Protein AF-A0A3D2XYP5-F1 (afdb_monomer)

Structure (mmCIF, N/CA/C/O backbone):
data_AF-A0A3D2XYP5-F1
#
_entry.id   AF-A0A3D2XYP5-F1
#
loop_
_atom_site.group_PDB
_atom_site.id
_atom_site.type_symbol
_atom_site.label_atom_id
_atom_site.label_alt_id
_atom_site.label_comp_id
_atom_site.label_asym_id
_atom_site.label_entity_id
_atom_site.label_seq_id
_atom_site.pdbx_PDB_ins_code
_atom_site.Cartn_x
_atom_site.Cartn_y
_atom_site.Cartn_z
_atom_site.occupancy
_atom_site.B_iso_or_equiv
_atom_site.auth_seq_id
_atom_site.auth_comp_id
_atom_site.auth_asym_id
_atom_site.auth_atom_id
_atom_site.pdbx_PDB_model_num
ATOM 1 N N . GLY A 1 1 ? 2.463 -6.097 15.573 1.00 81.50 1 GLY A N 1
ATOM 2 C CA . GLY A 1 1 ? 1.669 -4.867 15.796 1.00 81.50 1 GLY A CA 1
ATOM 3 C C . GLY A 1 1 ? 2.160 -4.153 17.044 1.00 81.50 1 GLY A C 1
ATOM 4 O O . GLY A 1 1 ? 3.094 -4.638 17.661 1.00 81.50 1 GLY A O 1
ATOM 5 N N . SER A 1 2 ? 1.544 -3.039 17.439 1.00 93.31 2 SER A N 1
ATOM 6 C CA . SER A 1 2 ? 1.893 -2.271 18.653 1.00 93.31 2 SER A CA 1
ATOM 7 C C . SER A 1 2 ? 1.198 -2.770 19.935 1.00 93.31 2 SER A C 1
ATOM 9 O O . SER A 1 2 ? 1.104 -2.033 20.906 1.00 93.31 2 SER A O 1
ATOM 11 N N . GLY A 1 3 ? 0.639 -3.986 19.925 1.00 95.69 3 GLY A N 1
ATOM 12 C CA . GLY A 1 3 ? -0.066 -4.580 21.072 1.00 95.69 3 GLY A CA 1
ATOM 13 C C . GLY A 1 3 ? -1.477 -4.042 21.348 1.00 95.69 3 GLY A C 1
ATOM 14 O O . GLY A 1 3 ? -2.107 -4.486 22.296 1.00 95.69 3 GLY A O 1
ATOM 15 N N . HIS A 1 4 ? -2.003 -3.120 20.533 1.00 96.06 4 HIS A N 1
ATOM 16 C CA . HIS A 1 4 ? -3.317 -2.496 20.767 1.00 96.06 4 HIS A CA 1
ATOM 17 C C . HIS A 1 4 ? -4.530 -3.381 20.442 1.00 96.06 4 HIS A C 1
ATOM 19 O O . HIS A 1 4 ? -5.644 -3.031 20.812 1.00 96.06 4 HIS A O 1
ATOM 25 N N . GLN A 1 5 ? -4.339 -4.469 19.698 1.00 96.94 5 GLN A N 1
ATOM 26 C CA . GLN A 1 5 ? -5.406 -5.371 19.265 1.00 96.94 5 GLN A CA 1
ATOM 27 C C . GLN A 1 5 ? -4.928 -6.819 19.407 1.00 96.94 5 GLN A C 1
ATOM 29 O O . GLN A 1 5 ? -3.725 -7.068 19.244 1.00 96.94 5 GLN A O 1
ATOM 34 N N . PRO A 1 6 ? -5.832 -7.766 19.709 1.00 96.69 6 PRO A N 1
ATOM 35 C CA . PRO A 1 6 ? -5.484 -9.174 19.809 1.00 96.69 6 PRO A CA 1
ATOM 36 C C . PRO A 1 6 ? -5.119 -9.754 18.433 1.00 96.69 6 PRO A C 1
ATOM 38 O O . PRO A 1 6 ? -5.376 -9.160 17.383 1.00 96.69 6 PRO A O 1
ATOM 41 N N . LEU A 1 7 ? -4.470 -10.918 18.434 1.00 96.25 7 LEU A N 1
ATOM 42 C CA . LEU A 1 7 ? -3.911 -11.532 17.224 1.00 96.25 7 LEU A CA 1
ATOM 43 C C . LEU A 1 7 ? -4.989 -11.953 16.207 1.00 96.25 7 LEU A C 1
ATOM 45 O O . LEU A 1 7 ? -4.752 -11.927 15.002 1.00 96.25 7 LEU A O 1
ATOM 49 N N . ASP A 1 8 ? -6.179 -12.297 16.686 1.00 97.31 8 ASP A N 1
ATOM 50 C CA . ASP A 1 8 ? -7.349 -12.700 15.902 1.00 97.31 8 ASP A CA 1
ATOM 51 C C . ASP A 1 8 ? -8.136 -11.518 15.304 1.00 97.31 8 ASP A C 1
ATOM 53 O O . ASP A 1 8 ? -9.026 -11.721 14.477 1.00 97.31 8 ASP A O 1
ATOM 57 N N . TRP A 1 9 ? -7.792 -10.274 15.654 1.00 97.56 9 TRP A N 1
ATOM 58 C CA . TRP A 1 9 ? -8.561 -9.086 15.273 1.00 97.56 9 TRP A CA 1
ATOM 59 C C . TRP A 1 9 ? -8.761 -8.934 13.760 1.00 97.56 9 TRP A C 1
ATOM 61 O O . TRP A 1 9 ? 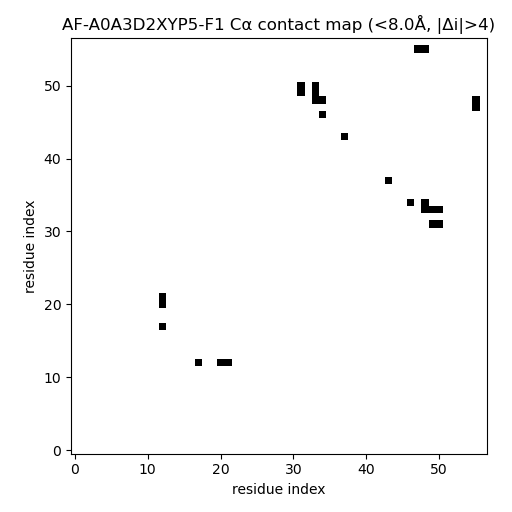-9.858 -8.609 13.310 1.00 97.56 9 TRP A O 1
ATOM 71 N N . ILE A 1 10 ? -7.731 -9.220 12.954 1.00 97.38 10 ILE A N 1
ATOM 72 C CA . ILE A 1 10 ? -7.830 -9.135 11.488 1.00 97.38 10 ILE A CA 1
ATOM 73 C C . ILE A 1 10 ? -8.867 -10.123 10.940 1.00 97.38 10 ILE A C 1
ATOM 75 O O . ILE A 1 10 ? -9.634 -9.761 10.049 1.00 97.38 10 ILE A O 1
ATOM 79 N N . ALA A 1 11 ? -8.941 -11.339 11.488 1.00 97.94 11 ALA A N 1
ATOM 80 C CA . ALA A 1 11 ? -9.940 -12.322 11.071 1.00 97.94 11 ALA A CA 1
ATOM 81 C C . ALA A 1 11 ? -11.362 -11.835 11.396 1.00 97.94 11 ALA A C 1
ATOM 83 O O . ALA A 1 11 ? -12.249 -11.906 10.543 1.00 97.94 11 ALA A O 1
ATOM 84 N N . THR A 1 12 ? -11.553 -11.259 12.585 1.00 97.56 12 THR A N 1
ATOM 85 C CA . THR A 1 12 ? -12.827 -10.659 13.008 1.00 97.56 12 THR A CA 1
ATOM 86 C C . THR A 1 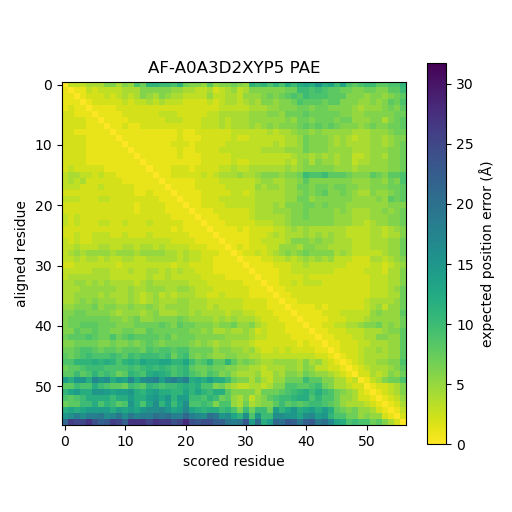12 ? -13.259 -9.516 12.085 1.00 97.56 12 THR A C 1
ATOM 88 O O . THR A 1 12 ? -14.410 -9.484 11.648 1.00 97.56 12 THR A O 1
ATOM 91 N N . LEU A 1 13 ? -12.344 -8.609 11.719 1.00 97.69 13 LEU A N 1
ATOM 92 C CA . LEU A 1 13 ? -12.641 -7.517 10.782 1.00 97.69 13 LEU A CA 1
ATOM 93 C C . LEU A 1 13 ? -13.046 -8.030 9.393 1.00 97.69 13 LEU A C 1
ATOM 95 O O . LEU A 1 13 ? -14.011 -7.532 8.808 1.00 97.69 13 LEU A O 1
ATOM 99 N N . LEU A 1 14 ? -12.326 -9.026 8.867 1.00 97.94 14 LEU A N 1
ATOM 100 C CA . LEU A 1 14 ? -12.614 -9.615 7.555 1.00 97.94 14 LEU A CA 1
ATOM 101 C C . LEU A 1 14 ? -13.984 -10.303 7.519 1.00 97.94 14 LEU A C 1
ATOM 103 O O . LEU A 1 14 ? -14.703 -10.175 6.527 1.00 97.94 14 LEU A O 1
ATOM 107 N N . ALA A 1 15 ? -14.359 -10.996 8.597 1.00 98.25 15 ALA A N 1
ATOM 108 C CA . ALA A 1 15 ? -15.676 -11.613 8.730 1.00 98.25 15 ALA A CA 1
ATOM 109 C C . ALA A 1 15 ? -16.798 -10.565 8.832 1.00 98.25 15 ALA A C 1
ATOM 111 O O . ALA A 1 15 ? -17.850 -10.732 8.215 1.00 98.25 15 ALA A O 1
ATOM 112 N N . GLY A 1 16 ? -16.559 -9.477 9.572 1.00 97.19 16 GLY A N 1
ATOM 113 C CA . GLY A 1 16 ? -17.541 -8.414 9.796 1.00 97.19 16 GLY A CA 1
ATOM 114 C C . GLY A 1 16 ? -17.778 -7.498 8.593 1.00 97.19 16 GLY A C 1
ATOM 115 O O . GLY A 1 16 ? -18.874 -6.963 8.455 1.00 97.19 16 GLY A O 1
ATOM 116 N N . LYS A 1 17 ? -16.781 -7.320 7.710 1.00 97.19 17 LYS A N 1
ATOM 117 C CA . LYS A 1 17 ? -16.853 -6.447 6.515 1.00 97.19 17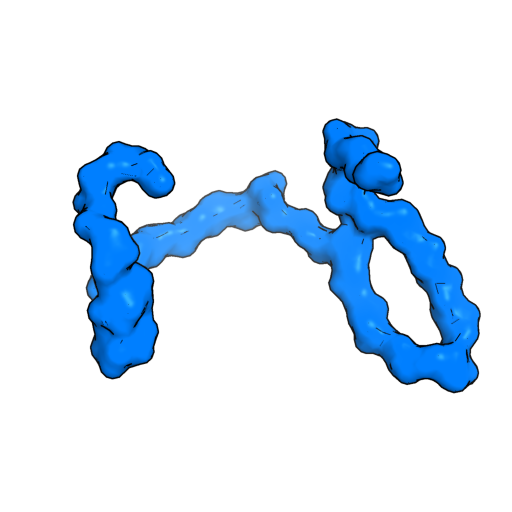 LYS A CA 1
ATOM 118 C C . LYS A 1 17 ? -17.312 -5.010 6.811 1.00 97.19 17 LYS A C 1
ATOM 120 O O . LYS A 1 17 ? -17.867 -4.339 5.944 1.00 97.19 17 LYS A O 1
ATOM 125 N N . ASP A 1 18 ? -17.039 -4.526 8.018 1.00 97.81 18 ASP A N 1
ATOM 126 C CA . ASP A 1 18 ? -17.438 -3.202 8.484 1.00 97.81 18 ASP A CA 1
AT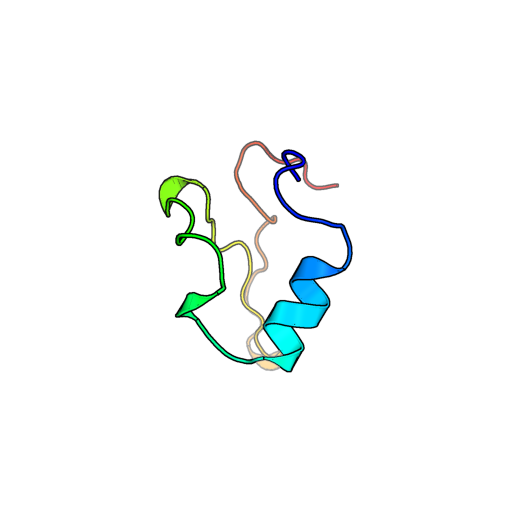OM 127 C C . ASP A 1 18 ? -16.209 -2.300 8.656 1.00 97.81 18 ASP A C 1
ATOM 129 O O . ASP A 1 18 ? -15.341 -2.526 9.504 1.00 97.81 18 ASP A O 1
ATOM 133 N N . ARG A 1 19 ? -16.137 -1.239 7.843 1.00 97.75 19 ARG A N 1
ATOM 134 C CA . ARG A 1 19 ? -15.029 -0.277 7.866 1.00 97.75 19 ARG A CA 1
ATOM 135 C C . ARG A 1 19 ? -14.975 0.532 9.164 1.00 97.75 19 ARG A C 1
ATOM 137 O O . ARG A 1 19 ? -13.887 1.004 9.503 1.00 97.75 19 ARG A O 1
ATOM 144 N N . THR A 1 20 ? -16.090 0.707 9.870 1.00 97.31 20 THR A N 1
ATOM 145 C CA . THR A 1 20 ? -16.151 1.509 11.105 1.00 97.31 20 THR A CA 1
ATOM 146 C C . THR A 1 20 ? -15.398 0.859 12.269 1.00 97.31 20 THR A C 1
ATOM 148 O O . THR A 1 20 ? -14.911 1.566 13.148 1.00 97.31 20 THR A O 1
ATOM 151 N N . LEU A 1 21 ? -15.225 -0.467 12.231 1.00 96.31 21 LEU A N 1
ATOM 152 C CA . LEU A 1 21 ? -14.494 -1.246 13.237 1.00 96.31 21 LEU A CA 1
ATOM 153 C C . LEU A 1 21 ? -12.980 -1.321 12.966 1.00 96.31 21 LEU A C 1
ATOM 155 O O . LEU A 1 21 ? -12.205 -1.692 13.849 1.00 96.31 21 LEU A O 1
ATOM 159 N N . ALA A 1 22 ? -12.545 -0.994 11.746 1.00 96.75 22 ALA A N 1
ATOM 160 C CA . ALA A 1 22 ? -11.148 -1.072 11.330 1.00 96.75 22 ALA A CA 1
ATOM 161 C C . ALA A 1 22 ? -10.333 0.163 11.760 1.00 96.75 22 ALA A C 1
ATOM 163 O O . ALA A 1 22 ? -10.869 1.248 11.986 1.00 96.75 22 ALA A O 1
ATOM 164 N N . ALA A 1 23 ? -9.003 0.027 11.801 1.00 96.56 23 ALA A N 1
ATOM 165 C CA . ALA A 1 23 ? -8.097 1.129 12.133 1.00 96.56 23 ALA A CA 1
ATOM 166 C C . ALA A 1 23 ? -8.236 2.344 11.190 1.00 96.56 23 ALA A C 1
ATOM 168 O O . ALA A 1 23 ? -8.765 2.277 10.072 1.00 96.56 23 ALA A O 1
ATOM 169 N N . ALA A 1 24 ? -7.699 3.480 11.634 1.00 96.94 24 ALA A N 1
ATOM 170 C CA . ALA A 1 24 ? -7.494 4.634 10.769 1.00 96.94 24 ALA A CA 1
ATOM 171 C C . ALA A 1 24 ? -6.598 4.267 9.572 1.00 96.94 24 ALA A C 1
ATOM 173 O O . ALA A 1 24 ? -5.705 3.425 9.675 1.00 96.94 24 ALA A O 1
ATOM 174 N N . THR A 1 25 ? -6.839 4.909 8.429 1.00 97.19 25 THR A N 1
ATOM 175 C CA . THR A 1 25 ? -6.005 4.733 7.236 1.00 97.19 25 THR A CA 1
ATOM 176 C C . THR A 1 25 ? -4.573 5.181 7.540 1.00 97.19 25 THR A C 1
ATOM 178 O O . THR A 1 25 ? -4.362 6.254 8.108 1.00 97.19 25 THR A O 1
ATOM 181 N N . ALA A 1 26 ? -3.585 4.360 7.178 1.00 96.88 26 ALA A N 1
ATOM 182 C CA . ALA A 1 26 ? -2.177 4.703 7.348 1.00 96.88 26 ALA A CA 1
ATOM 183 C C . ALA A 1 26 ? -1.794 5.940 6.514 1.00 96.88 26 ALA A C 1
ATOM 185 O O . ALA A 1 26 ? -2.437 6.262 5.513 1.00 96.88 26 ALA A O 1
ATOM 186 N N . LYS A 1 27 ? -0.726 6.640 6.916 1.00 97.44 27 LYS A N 1
ATOM 187 C CA . LYS A 1 27 ? -0.208 7.785 6.153 1.00 97.44 27 LYS A CA 1
ATOM 188 C C . LYS A 1 27 ? 0.287 7.323 4.772 1.00 97.44 27 LYS A C 1
ATOM 190 O O . LYS A 1 27 ? 0.960 6.297 4.699 1.00 97.44 27 LYS A O 1
ATOM 195 N N . PRO A 1 28 ? 0.046 8.097 3.702 1.00 96.62 28 PRO A N 1
ATOM 196 C CA . PRO A 1 28 ? 0.385 7.677 2.341 1.00 96.62 28 PRO A CA 1
ATOM 197 C C . PRO A 1 28 ? 1.896 7.652 2.060 1.00 96.62 28 PRO A C 1
ATOM 199 O O . PRO A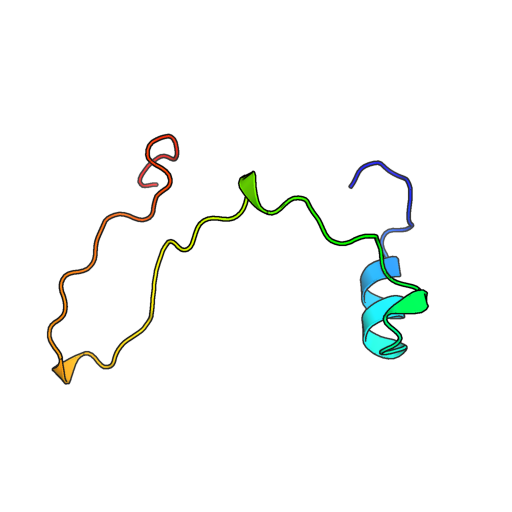 1 28 ? 2.346 6.867 1.238 1.00 96.62 28 PRO A O 1
ATOM 202 N N . ASN A 1 29 ? 2.694 8.460 2.764 1.00 95.69 29 ASN A N 1
ATOM 203 C CA . ASN A 1 29 ? 4.114 8.685 2.445 1.00 95.69 29 ASN A CA 1
ATOM 204 C C . ASN A 1 29 ? 5.018 7.444 2.581 1.00 95.69 29 ASN A C 1
ATOM 206 O O . ASN A 1 29 ? 6.160 7.490 2.143 1.00 95.69 29 ASN A O 1
ATOM 210 N N . GLY A 1 30 ? 4.548 6.373 3.229 1.00 93.44 30 GLY A N 1
ATOM 211 C CA . GLY A 1 30 ? 5.293 5.116 3.359 1.00 93.44 30 GLY A CA 1
ATOM 212 C C . GLY A 1 30 ? 4.947 4.065 2.300 1.00 93.44 30 GLY A C 1
ATOM 213 O O . GLY A 1 30 ? 5.541 2.991 2.320 1.00 93.44 30 GLY A O 1
ATOM 214 N N . LEU A 1 31 ? 3.975 4.328 1.419 1.00 94.12 31 LEU A N 1
ATOM 215 C CA . LEU A 1 31 ? 3.508 3.381 0.407 1.00 94.12 31 LEU A CA 1
ATOM 216 C C . LEU A 1 31 ? 4.193 3.647 -0.941 1.00 94.12 31 LEU A C 1
ATOM 218 O O . LEU A 1 31 ? 4.104 4.752 -1.471 1.00 94.12 31 LEU A O 1
ATOM 222 N N . TYR A 1 32 ? 4.819 2.616 -1.513 1.00 93.25 32 TYR A N 1
ATOM 223 C CA . TYR A 1 32 ? 5.499 2.673 -2.810 1.00 93.25 32 TYR A CA 1
ATOM 224 C C . TYR A 1 32 ? 4.950 1.585 -3.742 1.00 93.25 32 TYR A C 1
ATOM 226 O O . TYR A 1 32 ? 4.861 0.423 -3.349 1.00 93.25 32 TYR A O 1
ATOM 234 N N . LEU A 1 33 ? 4.589 1.955 -4.976 1.00 92.62 33 LEU A N 1
ATOM 235 C CA . LEU A 1 33 ? 4.272 1.003 -6.044 1.00 92.62 33 LEU A CA 1
ATOM 236 C C . LEU A 1 33 ? 5.586 0.492 -6.643 1.00 92.62 33 LEU A C 1
ATOM 238 O O . LEU A 1 33 ? 6.325 1.279 -7.230 1.00 92.62 33 LEU A O 1
ATOM 242 N N . VAL A 1 34 ? 5.873 -0.798 -6.466 1.00 91.94 34 VAL A N 1
ATOM 243 C CA . VAL A 1 34 ? 7.175 -1.390 -6.827 1.00 91.94 34 VAL A CA 1
ATOM 244 C C . VAL A 1 34 ? 7.139 -2.283 -8.065 1.00 91.94 34 VAL A C 1
ATOM 246 O O . VAL A 1 34 ? 8.166 -2.417 -8.717 1.00 91.94 34 VAL A O 1
ATOM 249 N N . ASP A 1 35 ? 5.989 -2.865 -8.412 1.00 91.88 35 ASP A N 1
ATOM 250 C CA . ASP A 1 35 ? 5.835 -3.704 -9.606 1.00 91.88 35 ASP A CA 1
ATOM 251 C C . ASP A 1 35 ? 4.402 -3.640 -10.144 1.00 91.88 35 ASP A C 1
ATOM 253 O O . ASP A 1 35 ? 3.465 -3.288 -9.417 1.00 91.88 35 ASP A O 1
ATOM 257 N N . VAL A 1 36 ? 4.244 -3.995 -11.418 1.00 93.56 36 VAL A N 1
ATOM 258 C CA . VAL A 1 36 ? 2.953 -4.173 -12.088 1.00 93.56 36 VAL A CA 1
ATOM 259 C C . VAL A 1 36 ? 3.066 -5.348 -13.056 1.00 93.56 36 VAL A C 1
ATOM 261 O O . VAL A 1 36 ? 3.896 -5.337 -13.964 1.00 93.56 36 VAL A O 1
ATOM 264 N N . ASP A 1 37 ? 2.192 -6.341 -12.902 1.00 93.81 37 ASP A N 1
ATOM 265 C CA . ASP A 1 37 ? 2.189 -7.515 -13.771 1.00 93.81 37 ASP A CA 1
ATOM 266 C C . ASP A 1 37 ? 1.549 -7.230 -15.137 1.00 93.81 37 ASP A C 1
ATOM 268 O O . ASP A 1 37 ? 0.422 -6.738 -15.237 1.00 93.81 37 ASP A O 1
ATOM 272 N N . TYR A 1 38 ? 2.258 -7.625 -16.200 1.00 94.94 38 TYR A N 1
ATOM 273 C CA . TYR A 1 38 ? 1.778 -7.622 -17.583 1.00 94.94 38 TYR A CA 1
ATOM 274 C C . TYR A 1 38 ? 2.032 -8.981 -18.251 1.00 94.94 38 TYR A C 1
ATOM 276 O O . TYR A 1 38 ? 3.026 -9.646 -17.942 1.00 94.94 38 TYR A O 1
ATOM 284 N N . PRO A 1 39 ? 1.187 -9.399 -19.215 1.00 97.38 39 PRO A N 1
ATOM 285 C CA . PRO A 1 39 ? 1.455 -10.582 -20.026 1.00 97.38 39 PRO A CA 1
ATOM 286 C C . PRO A 1 39 ? 2.827 -10.532 -20.710 1.00 97.38 39 PRO A C 1
ATOM 288 O O . PRO A 1 39 ? 3.221 -9.512 -21.275 1.00 97.38 39 PRO A O 1
ATOM 291 N N . ALA A 1 40 ? 3.526 -11.670 -20.732 1.00 96.00 40 ALA A N 1
ATOM 292 C CA . ALA A 1 40 ? 4.889 -11.767 -21.263 1.00 96.00 40 ALA A CA 1
ATOM 293 C C . ALA A 1 4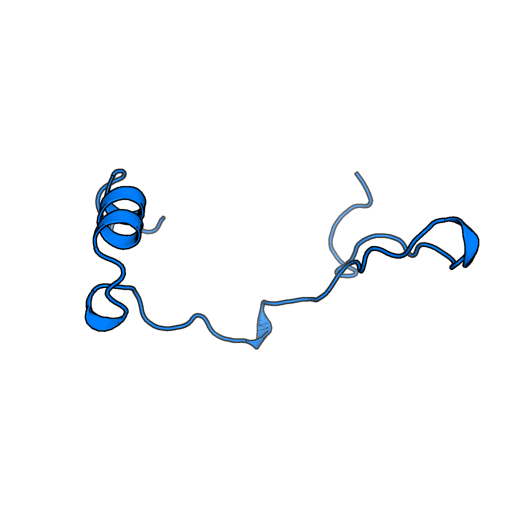0 ? 5.021 -11.330 -22.736 1.00 96.00 40 ALA A C 1
ATOM 295 O O . ALA A 1 40 ? 6.078 -10.852 -23.139 1.00 96.00 40 ALA A O 1
ATOM 296 N N . ALA A 1 41 ? 3.946 -11.442 -23.527 1.00 97.69 41 ALA A N 1
ATOM 297 C CA . ALA A 1 41 ? 3.910 -11.039 -24.936 1.00 97.69 41 ALA A CA 1
ATOM 298 C C . ALA A 1 41 ? 4.244 -9.555 -25.168 1.00 97.69 41 ALA A C 1
ATOM 300 O O . ALA A 1 41 ? 4.647 -9.188 -26.268 1.00 97.69 41 ALA A O 1
ATOM 301 N N . TYR A 1 42 ? 4.098 -8.707 -24.147 1.00 96.75 42 TYR A N 1
ATOM 302 C CA . TYR A 1 42 ? 4.435 -7.289 -24.241 1.00 96.75 42 TYR A CA 1
ATOM 303 C C . TYR A 1 42 ? 5.929 -6.998 -24.049 1.00 96.75 42 TYR A C 1
ATOM 305 O O . TYR A 1 42 ? 6.352 -5.879 -24.322 1.00 96.75 42 TYR A O 1
ATOM 313 N N . GLY A 1 43 ? 6.729 -7.974 -23.597 1.00 94.88 43 GLY A N 1
ATOM 314 C CA . GLY A 1 43 ? 8.190 -7.855 -23.519 1.00 94.88 43 GLY A CA 1
ATOM 315 C C . GLY A 1 43 ? 8.693 -6.664 -22.696 1.00 94.88 43 GLY A C 1
ATOM 316 O O . GLY A 1 43 ? 9.742 -6.107 -23.013 1.00 94.88 43 GLY A O 1
ATOM 317 N N . LEU A 1 44 ? 7.934 -6.234 -21.681 1.00 95.12 44 LEU A N 1
ATOM 318 C CA . LEU A 1 44 ? 8.267 -5.042 -20.903 1.00 95.12 44 LEU A CA 1
ATOM 319 C C . LEU A 1 44 ? 9.512 -5.275 -20.030 1.00 95.12 44 LEU A C 1
ATOM 321 O O . LEU A 1 44 ? 9.663 -6.357 -19.453 1.00 95.12 44 LEU A O 1
ATOM 325 N N . PRO A 1 45 ? 10.396 -4.270 -19.896 1.00 91.25 45 PRO A N 1
ATOM 326 C CA . PRO A 1 45 ? 11.545 -4.367 -19.008 1.00 91.25 45 PRO A CA 1
ATOM 327 C C . PRO A 1 45 ? 11.080 -4.443 -17.550 1.00 91.25 45 PRO A C 1
ATOM 329 O O . PRO A 1 45 ? 10.220 -3.670 -17.126 1.00 91.25 45 PRO A O 1
ATOM 332 N N . ARG A 1 46 ? 11.673 -5.350 -16.769 1.00 87.88 46 ARG A N 1
ATOM 333 C CA . ARG A 1 46 ? 11.464 -5.415 -15.317 1.00 87.88 46 ARG A CA 1
ATOM 334 C C . ARG A 1 46 ? 12.551 -4.605 -14.624 1.00 87.88 46 ARG A C 1
ATOM 336 O O . ARG A 1 46 ? 13.736 -4.831 -14.866 1.00 87.88 46 ARG A O 1
ATOM 343 N N . ALA A 1 47 ? 12.140 -3.655 -13.795 1.00 83.94 47 ALA A N 1
ATOM 344 C CA . ALA A 1 47 ? 13.054 -2.934 -12.924 1.00 83.94 47 ALA A CA 1
ATOM 345 C C . ALA A 1 47 ? 13.320 -3.744 -11.649 1.00 83.94 47 ALA A C 1
ATOM 347 O O . ALA A 1 47 ? 12.547 -4.627 -11.278 1.00 83.94 47 ALA A O 1
ATOM 348 N N . VAL A 1 48 ? 14.415 -3.416 -10.973 1.00 85.19 48 VAL A N 1
ATOM 349 C CA . VAL A 1 48 ? 14.675 -3.872 -9.609 1.00 85.19 48 VAL A CA 1
ATOM 350 C C . VAL A 1 48 ? 13.573 -3.349 -8.681 1.00 85.19 48 VAL A C 1
ATOM 352 O O . VAL A 1 48 ? 13.189 -2.180 -8.772 1.00 85.19 48 VAL A O 1
ATOM 355 N N . LEU A 1 49 ? 13.062 -4.208 -7.795 1.00 86.38 49 LEU A N 1
ATOM 356 C CA . LEU A 1 49 ? 12.028 -3.824 -6.836 1.00 86.38 49 LEU A CA 1
ATOM 357 C C . LEU A 1 49 ? 12.608 -2.840 -5.818 1.00 86.38 49 LEU A C 1
ATOM 359 O O . LEU A 1 49 ? 13.495 -3.180 -5.046 1.00 86.38 49 LEU A O 1
ATOM 363 N N . GLY A 1 50 ? 12.096 -1.610 -5.829 1.00 84.31 50 GLY A N 1
ATOM 364 C CA . GLY A 1 50 ? 12.470 -0.593 -4.849 1.00 84.31 50 GLY A CA 1
ATOM 365 C C . GLY A 1 50 ? 11.812 -0.796 -3.472 1.00 84.31 50 GLY A C 1
ATOM 366 O O . GLY A 1 50 ? 11.197 -1.834 -3.216 1.00 84.31 50 GLY A O 1
ATOM 367 N N . PRO A 1 51 ? 11.847 0.233 -2.596 1.00 84.00 51 PRO A N 1
ATOM 368 C CA . PRO A 1 51 ? 12.492 1.541 -2.764 1.00 84.00 51 PRO A CA 1
ATOM 369 C C . PRO A 1 51 ? 14.022 1.461 -2.775 1.00 84.00 51 PRO A C 1
ATOM 371 O O . PRO A 1 51 ? 14.591 0.473 -2.342 1.00 84.00 51 PRO A O 1
ATOM 374 N N . LEU A 1 52 ? 14.686 2.545 -3.185 1.00 78.88 52 LEU A N 1
ATOM 375 C CA . LEU A 1 52 ? 16.142 2.640 -3.413 1.00 78.88 52 LEU A CA 1
ATOM 376 C C . LEU A 1 52 ? 17.042 2.201 -2.233 1.00 78.88 52 LEU A C 1
ATOM 378 O O . LEU A 1 52 ? 18.241 2.030 -2.406 1.00 78.88 52 LEU A O 1
ATOM 382 N N . PHE A 1 53 ? 16.478 2.069 -1.032 1.00 79.19 53 PHE A N 1
ATOM 383 C CA . PHE A 1 53 ? 17.165 1.673 0.198 1.00 79.19 53 PHE A CA 1
ATOM 384 C C . PHE A 1 53 ? 16.918 0.211 0.614 1.00 79.19 53 PHE A C 1
ATOM 386 O O . PHE A 1 53 ? 17.469 -0.217 1.629 1.00 79.19 53 PHE A O 1
ATOM 393 N N . LEU A 1 54 ? 16.070 -0.538 -0.099 1.00 81.75 54 LEU A N 1
ATOM 394 C CA . LEU A 1 54 ? 15.887 -1.972 0.128 1.00 81.75 54 LEU A CA 1
ATOM 395 C C . LEU A 1 54 ? 16.891 -2.769 -0.719 1.00 81.75 54 LEU A C 1
ATOM 397 O O . LEU A 1 54 ? 17.193 -2.351 -1.832 1.00 81.75 54 LEU A O 1
ATOM 401 N N . PRO A 1 55 ? 17.430 -3.883 -0.194 1.00 76.69 55 PRO A N 1
ATOM 402 C CA . PRO A 1 55 ? 18.333 -4.742 -0.947 1.00 76.69 55 PRO A CA 1
ATOM 403 C C . PRO A 1 55 ? 17.577 -5.555 -2.002 1.00 76.69 55 PRO A C 1
ATOM 405 O O . PRO A 1 55 ? 16.437 -5.969 -1.783 1.00 76.69 55 PRO A O 1
ATOM 408 N N . ASP A 1 56 ? 18.270 -5.874 -3.090 1.00 69.56 56 ASP A N 1
ATOM 409 C CA . ASP A 1 56 ? 17.772 -6.685 -4.207 1.00 69.56 56 ASP A CA 1
ATOM 410 C C . ASP A 1 56 ? 17.797 -8.191 -3.874 1.00 69.56 56 ASP A C 1
ATOM 412 O O . ASP A 1 56 ? 18.150 -8.996 -4.723 1.00 69.56 56 ASP A O 1
ATOM 416 N N . ASN A 1 57 ? 17.444 -8.570 -2.639 1.00 59.84 57 ASN A N 1
ATOM 417 C CA . ASN A 1 57 ? 17.607 -9.910 -2.044 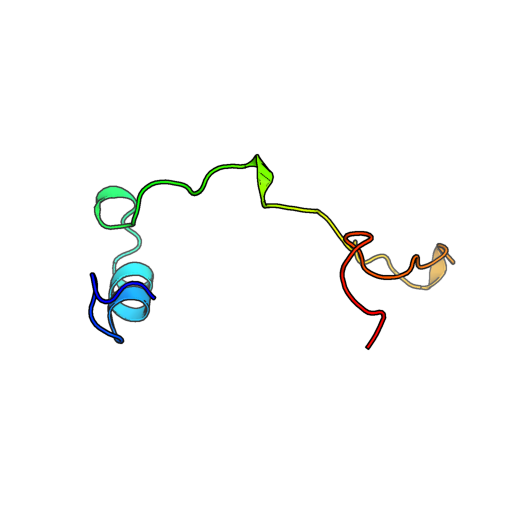1.00 59.84 57 ASN A CA 1
ATOM 418 C C . ASN A 1 57 ? 19.046 -10.462 -2.019 1.00 59.84 57 ASN A C 1
ATOM 420 O O . ASN A 1 57 ? 19.599 -10.849 -3.069 1.00 59.84 57 ASN A O 1
#

pLDDT: mean 92.31, std 7.78, range [59.84, 98.25]

Radius of gyration: 17.6 Å; Cα contacts (8 Å, |Δi|>4): 13; chains: 1; bounding box: 36×21×46 Å

Mean predicted aligned error: 4.9 Å

Sequence (57 aa):
GS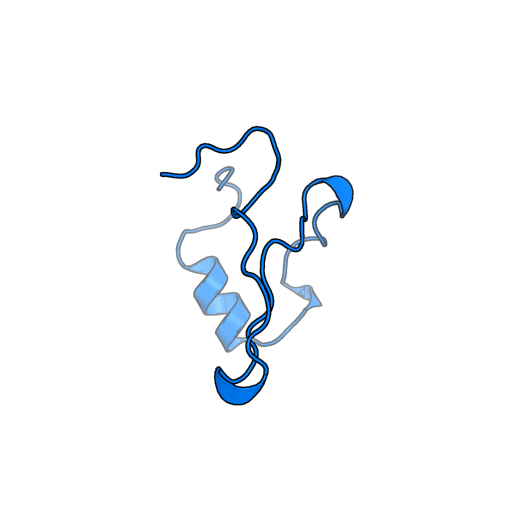GHQPLDWIATLLAGKDRTLAAATAKPNGLYLVDVDYPAAYGLPRAVLGPLFLPDN

Secondary structure (DSSP, 8-state):
--SSS-TTHHHHHHHHT-GGGSPPPPPGGG---------GGG-PPPPP-S-TTS---

Foldseek 3Di:
DPPPDDPCVVVVCVVVVDPVSDDDDDDCPVDDDFDDDDPCVVVDDHDQGDDPPDDSD

Solvent-accessible surface area (backbone atoms only — not comparable to full-at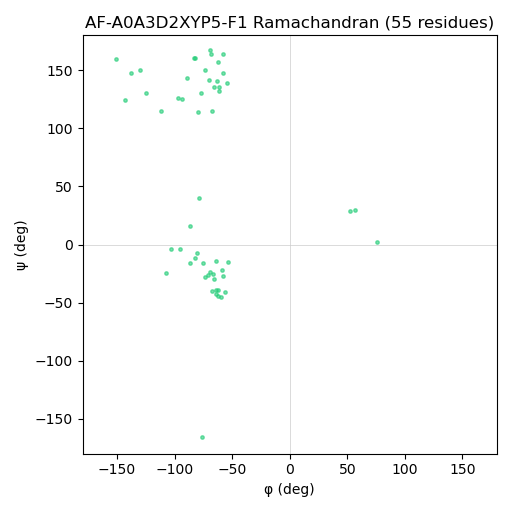om values): 4281 Å² total; per-residue (Å²): 133,92,75,85,66,65,92,63,47,66,59,53,46,66,74,62,73,48,74,87,82,49,79,81,84,76,76,67,90,82,68,77,94,54,82,81,96,71,69,74,92,70,70,72,86,83,74,81,58,55,60,97,86,53,76,87,122